Protein AF-A0A966YY02-F1 (afdb_monomer)

Foldseek 3Di:
DDWAFDDKDADDVRPDIDTDTDDDDQDPDPVSHNYPPPDDPDPDD

Secondary structure (DSSP, 8-state):
-EEEEEEEEE-SSSS-EEEEEEEESS-SSTTS-SSS--S-S----

Radius of gyration: 14.04 Å; Cα contacts (8 Å, |Δi|>4): 60; chains: 1; bounding box: 38×16×30 Å

Sequence (45 aa):
DHQSVREAYYDCDGDTLLFKVVQHGGGACHTGERTCFYRSLGEAG

Solvent-accessible surface area (backbone atoms only — not comparable to full-atom values): 3079 Å² total; per-residue (Å²): 108,55,72,47,79,77,47,78,48,65,53,95,88,61,88,47,79,49,74,45,60,50,80,39,73,71,31,76,22,94,86,61,38,63,45,78,77,76,71,75,98,72,91,66,134

pLDDT: mean 93.02, std 11.69, range [44.91, 98.75]

Structure (mmCIF, N/CA/C/O backbone):
data_AF-A0A966YY02-F1
#
_entry.id   AF-A0A966YY02-F1
#
loop_
_atom_site.group_PDB
_atom_site.id
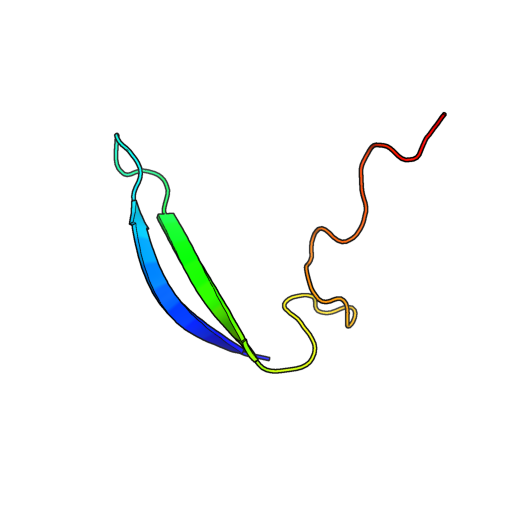_atom_site.type_symbol
_atom_site.label_atom_id
_atom_site.label_alt_id
_atom_site.label_comp_id
_atom_site.label_asym_id
_atom_site.label_entity_id
_atom_site.label_seq_id
_atom_site.pdbx_PDB_ins_code
_atom_site.Cartn_x
_atom_site.Cartn_y
_atom_site.Cartn_z
_atom_site.occupancy
_atom_site.B_iso_or_equiv
_atom_site.auth_seq_id
_atom_site.auth_comp_id
_atom_site.auth_asym_id
_atom_site.auth_atom_id
_atom_site.pdbx_PDB_model_num
ATOM 1 N N . ASP A 1 1 ? -0.338 -0.420 -15.204 1.00 84.94 1 ASP A N 1
ATOM 2 C CA . ASP A 1 1 ? -0.302 -1.391 -14.085 1.00 84.94 1 ASP A CA 1
ATOM 3 C C . ASP A 1 1 ? -1.639 -1.420 -13.352 1.00 84.94 1 ASP A C 1
ATOM 5 O O . ASP A 1 1 ? -2.365 -0.436 -13.424 1.00 84.94 1 ASP A O 1
ATOM 9 N N . HIS A 1 2 ? -1.998 -2.534 -12.704 1.00 96.00 2 HIS A N 1
ATOM 10 C CA . HIS A 1 2 ? -3.211 -2.642 -11.873 1.00 96.00 2 HIS A CA 1
ATOM 11 C C . HIS A 1 2 ? -3.012 -3.631 -10.716 1.00 96.00 2 HIS A C 1
ATOM 13 O O . HIS A 1 2 ? -2.086 -4.444 -10.730 1.00 96.00 2 HIS A O 1
ATOM 19 N N . GLN A 1 3 ? -3.896 -3.571 -9.722 1.00 98.31 3 GLN A N 1
ATOM 20 C CA . GLN A 1 3 ? -3.856 -4.425 -8.537 1.00 98.31 3 GLN A CA 1
ATOM 21 C C . GLN A 1 3 ? -5.148 -5.227 -8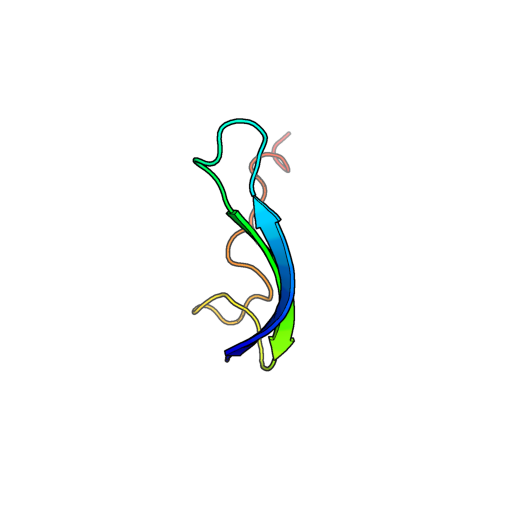.414 1.00 98.31 3 GLN A C 1
ATOM 23 O O . G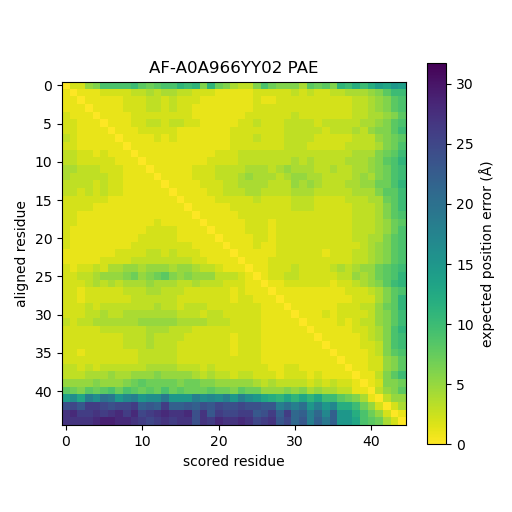LN A 1 3 ? -6.235 -4.658 -8.378 1.00 98.31 3 GLN A O 1
ATOM 28 N N . SER A 1 4 ? -5.017 -6.549 -8.326 1.00 98.50 4 SER A N 1
ATOM 29 C CA . SER A 1 4 ? -6.136 -7.451 -8.055 1.00 98.50 4 SER A CA 1
ATOM 30 C C . SER A 1 4 ? -6.180 -7.753 -6.562 1.00 98.50 4 SER A C 1
ATOM 32 O O . SER A 1 4 ? -5.249 -8.362 -6.026 1.00 98.50 4 SER A O 1
ATOM 34 N N . VAL A 1 5 ? -7.247 -7.328 -5.886 1.00 98.38 5 VAL A N 1
ATOM 35 C CA . VAL A 1 5 ? -7.427 -7.553 -4.445 1.00 98.38 5 VAL A CA 1
ATOM 36 C C . VAL A 1 5 ? -7.638 -9.041 -4.171 1.00 98.38 5 VAL A C 1
ATOM 38 O O . VAL A 1 5 ? -8.427 -9.702 -4.843 1.00 98.38 5 VAL A O 1
ATOM 41 N N . ARG A 1 6 ? -6.908 -9.574 -3.189 1.00 98.56 6 ARG A N 1
ATOM 42 C CA . ARG A 1 6 ? -7.057 -10.953 -2.701 1.00 98.56 6 ARG A CA 1
ATOM 43 C C . ARG A 1 6 ? -7.748 -10.994 -1.354 1.00 98.56 6 ARG A C 1
ATOM 45 O O . ARG A 1 6 ? -8.650 -11.797 -1.162 1.00 98.56 6 ARG A O 1
ATOM 52 N N . GLU A 1 7 ? -7.322 -10.120 -0.453 1.00 98.69 7 GLU A N 1
ATOM 53 C CA . GLU A 1 7 ? -7.870 -9.998 0.891 1.00 98.69 7 GLU A CA 1
ATOM 54 C C . GLU A 1 7 ? -7.906 -8.515 1.271 1.00 98.69 7 GLU A C 1
ATOM 56 O O . GLU A 1 7 ? -7.061 -7.728 0.829 1.00 98.69 7 GLU A O 1
ATOM 61 N N . ALA A 1 8 ? -8.875 -8.150 2.101 1.00 98.50 8 ALA A N 1
ATOM 62 C CA . ALA A 1 8 ? -9.018 -6.818 2.662 1.00 98.50 8 ALA A CA 1
ATOM 63 C C . ALA A 1 8 ? -9.249 -6.943 4.167 1.00 98.50 8 ALA A C 1
ATOM 65 O O . ALA A 1 8 ? -10.035 -7.782 4.608 1.00 98.50 8 ALA A O 1
ATOM 66 N N . TYR A 1 9 ? -8.564 -6.104 4.932 1.00 98.75 9 TYR A N 1
ATOM 67 C CA . TYR A 1 9 ? -8.698 -5.995 6.377 1.00 98.75 9 TYR A CA 1
ATOM 68 C C . TYR A 1 9 ? -8.899 -4.527 6.746 1.00 98.75 9 TYR A C 1
ATOM 70 O O . TYR A 1 9 ? -8.473 -3.636 6.009 1.00 98.75 9 TYR A O 1
ATOM 78 N N . TYR A 1 10 ? -9.510 -4.303 7.899 1.00 98.56 10 TYR A N 1
ATOM 79 C CA . TYR A 1 10 ? -9.535 -3.024 8.599 1.00 98.56 10 TYR A CA 1
ATOM 80 C C . TYR A 1 10 ? -8.912 -3.229 9.989 1.00 98.56 10 TYR A C 1
ATOM 82 O O . TYR A 1 10 ? -8.789 -4.375 10.438 1.00 98.56 10 TYR A O 1
ATOM 90 N N . ASP A 1 11 ? -8.453 -2.164 10.634 1.00 98.44 11 ASP A N 1
ATOM 91 C CA . ASP A 1 11 ? -7.830 -2.224 11.958 1.00 98.44 11 ASP A CA 1
ATOM 92 C C . ASP A 1 11 ? -8.847 -2.180 13.116 1.00 98.44 11 ASP A C 1
ATOM 94 O O . ASP A 1 11 ? -10.040 -2.410 12.923 1.00 98.44 11 ASP A O 1
ATOM 98 N N . CYS A 1 12 ? -8.376 -2.028 14.359 1.00 98.50 12 CYS A N 1
ATOM 99 C CA . CYS A 1 12 ? -9.209 -2.258 15.543 1.00 98.50 12 CYS A CA 1
ATOM 100 C C . CYS A 1 12 ? -10.257 -1.166 15.794 1.00 98.50 12 CYS A C 1
ATOM 102 O O . CYS A 1 12 ? -11.321 -1.476 16.333 1.00 98.50 12 CYS A O 1
ATOM 104 N N . ASP A 1 13 ? -9.974 0.076 15.413 1.00 98.44 13 ASP A N 1
ATOM 105 C CA . ASP A 1 13 ? -10.882 1.221 15.495 1.00 98.44 13 ASP A CA 1
ATOM 106 C C . ASP A 1 13 ? -11.453 1.632 14.128 1.00 98.44 13 ASP A C 1
ATOM 108 O O . ASP A 1 13 ? -12.423 2.391 14.078 1.00 98.44 13 ASP A O 1
ATOM 112 N N . GLY A 1 14 ? -10.966 1.033 13.037 1.00 98.31 14 GLY A N 1
ATOM 113 C CA . GLY A 1 14 ? -11.586 1.08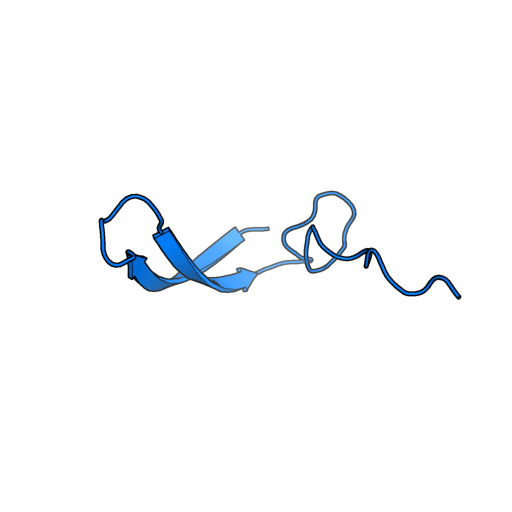8 11.718 1.00 98.31 14 GLY A CA 1
ATOM 114 C C . GLY A 1 14 ? -11.218 2.330 10.916 1.00 98.31 14 GLY A C 1
ATOM 115 O O . GLY A 1 14 ? -11.974 2.705 10.014 1.00 98.31 14 GLY A O 1
ATOM 116 N N . ASP A 1 15 ? -10.091 2.970 11.229 1.00 98.44 15 ASP A N 1
ATOM 117 C CA . ASP A 1 15 ? -9.600 4.139 10.501 1.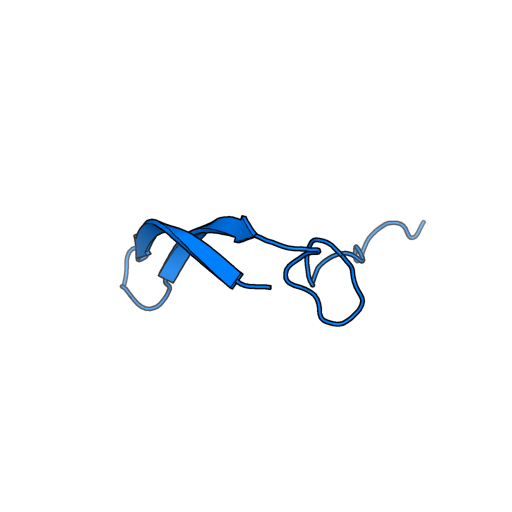00 98.44 15 ASP A CA 1
ATOM 118 C C . ASP A 1 15 ? -8.579 3.791 9.403 1.00 98.44 15 ASP A C 1
ATOM 120 O O . ASP A 1 15 ? -8.305 4.615 8.524 1.00 98.44 15 ASP A O 1
ATOM 124 N N . THR A 1 16 ? -8.092 2.544 9.384 1.00 98.44 16 THR A N 1
ATOM 125 C CA . THR A 1 16 ? -7.079 2.081 8.436 1.00 98.44 16 THR A CA 1
ATOM 126 C C . THR A 1 16 ? -7.509 0.812 7.703 1.00 98.44 16 THR A C 1
ATOM 128 O O . THR A 1 16 ? -8.026 -0.141 8.283 1.00 98.44 16 THR A O 1
ATOM 131 N N . LEU A 1 17 ? -7.233 0.765 6.393 1.00 98.56 17 LEU A N 1
ATOM 132 C CA . LEU A 1 17 ? -7.435 -0.413 5.545 1.00 98.56 17 LEU A CA 1
ATOM 133 C C . LEU A 1 17 ? -6.102 -1.031 5.116 1.00 98.56 17 LEU A C 1
ATOM 135 O O . LEU A 1 17 ? -5.193 -0.332 4.669 1.00 98.56 17 LEU A O 1
ATOM 139 N N . LEU A 1 18 ? -6.026 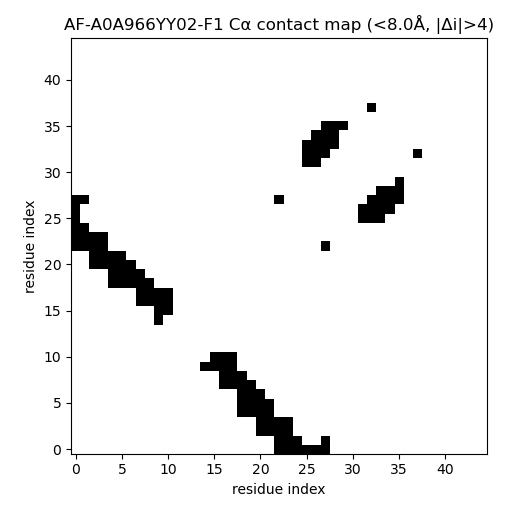-2.363 5.148 1.00 98.56 18 LEU A N 1
ATOM 140 C CA . LEU A 1 18 ? -4.931 -3.142 4.574 1.00 98.56 18 LEU A CA 1
ATOM 141 C C . LEU A 1 18 ? -5.458 -4.031 3.447 1.00 98.56 18 LEU A C 1
ATOM 143 O O . LEU A 1 18 ? -6.195 -4.989 3.682 1.00 98.56 18 LEU A O 1
ATOM 147 N N . PHE A 1 19 ? -5.010 -3.765 2.222 1.00 98.62 19 PHE A N 1
ATOM 148 C CA . PHE A 1 19 ? -5.272 -4.629 1.075 1.00 98.62 19 PHE A CA 1
ATOM 149 C C . PHE A 1 19 ? -4.065 -5.508 0.777 1.00 98.62 19 PHE A C 1
ATOM 151 O O . PHE A 1 19 ? -2.971 -5.018 0.492 1.00 98.62 19 PHE A O 1
ATOM 158 N N . LYS A 1 20 ? -4.279 -6.824 0.758 1.00 98.62 20 LYS A N 1
ATOM 159 C CA . LYS A 1 20 ? -3.334 -7.752 0.138 1.00 98.62 20 LYS A CA 1
ATOM 160 C C . LYS A 1 20 ? -3.724 -7.930 -1.319 1.00 98.62 20 LYS A C 1
ATOM 162 O O . LYS A 1 20 ? -4.850 -8.322 -1.635 1.00 98.62 20 LYS A O 1
ATOM 167 N N . VAL A 1 21 ? -2.784 -7.651 -2.212 1.00 98.38 21 VAL A N 1
ATOM 168 C CA . VAL A 1 21 ? -3.034 -7.603 -3.655 1.00 98.38 21 VAL A CA 1
ATOM 169 C C . VAL A 1 21 ? -2.043 -8.464 -4.421 1.00 98.38 21 VAL A C 1
ATOM 171 O O . VAL A 1 21 ? -0.892 -8.638 -4.018 1.00 98.38 21 VAL A O 1
ATOM 174 N N . VAL A 1 22 ? -2.473 -8.949 -5.582 1.00 98.06 22 VAL A N 1
ATOM 175 C CA . VAL A 1 22 ? -1.550 -9.350 -6.644 1.00 98.06 22 VAL A CA 1
ATOM 176 C C . VAL A 1 22 ? -1.327 -8.134 -7.535 1.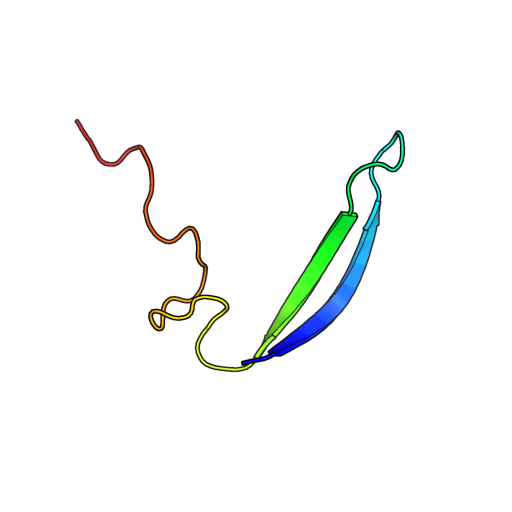00 98.06 22 VAL A C 1
ATOM 178 O O . VAL A 1 22 ? -2.267 -7.610 -8.132 1.00 98.06 22 VAL A O 1
ATOM 181 N N . GLN A 1 23 ? -0.080 -7.672 -7.604 1.00 97.75 23 GLN A N 1
ATOM 182 C CA . GLN A 1 23 ? 0.315 -6.609 -8.526 1.00 97.75 23 GLN A CA 1
ATOM 183 C C . GLN A 1 23 ? 0.503 -7.194 -9.922 1.00 97.75 23 GLN A C 1
ATOM 185 O O . GLN A 1 23 ? 1.260 -8.149 -10.098 1.00 97.75 23 GLN A O 1
ATOM 190 N N . HIS A 1 24 ? -0.122 -6.562 -10.907 1.00 96.69 24 HIS A N 1
ATOM 191 C CA . HIS A 1 24 ? 0.072 -6.863 -12.315 1.00 96.69 24 HIS A CA 1
ATOM 192 C C . HIS A 1 24 ? 0.812 -5.717 -13.010 1.00 96.69 24 HIS A C 1
ATOM 194 O O . HIS A 1 24 ? 0.586 -4.540 -12.704 1.00 96.69 24 HIS A O 1
ATOM 200 N N . GLY A 1 25 ? 1.666 -6.076 -13.968 1.00 95.19 25 GLY A N 1
ATOM 201 C CA . GLY A 1 25 ? 2.529 -5.144 -14.692 1.00 95.19 25 GLY A CA 1
ATOM 202 C C . GLY A 1 25 ? 3.882 -4.917 -14.008 1.00 95.19 25 GLY A C 1
ATOM 203 O O . GLY A 1 25 ? 4.330 -5.768 -13.240 1.00 95.19 25 GLY A O 1
ATOM 204 N N . GLY A 1 26 ? 4.548 -3.803 -14.319 1.00 93.62 26 GLY A N 1
ATOM 205 C CA . GLY A 1 26 ? 5.944 -3.550 -13.922 1.00 93.62 26 GLY A CA 1
ATOM 206 C C . GLY A 1 26 ? 6.135 -3.274 -12.427 1.00 93.62 26 GLY A C 1
ATOM 207 O O . GLY A 1 26 ? 7.197 -3.527 -11.866 1.00 93.62 26 GLY A O 1
ATOM 208 N N . GLY A 1 27 ? 5.090 -2.808 -11.750 1.00 96.06 27 GLY A N 1
ATOM 209 C CA . GLY A 1 27 ? 5.148 -2.415 -10.351 1.00 96.06 27 GLY A CA 1
ATOM 210 C C . GLY A 1 27 ? 4.032 -1.444 -10.008 1.00 96.06 27 GLY A C 1
ATOM 211 O O . GLY A 1 27 ? 3.202 -1.114 -10.851 1.00 96.06 27 GLY A O 1
ATOM 212 N N . ALA A 1 28 ? 3.998 -1.005 -8.753 1.00 96.75 28 ALA A N 1
ATOM 213 C CA . ALA A 1 28 ? 3.098 0.069 -8.339 1.00 96.75 28 ALA A CA 1
ATOM 214 C C . ALA A 1 28 ? 3.688 1.465 -8.613 1.00 96.75 28 ALA A C 1
ATOM 216 O O . ALA A 1 28 ? 2.947 2.445 -8.630 1.00 96.75 28 ALA A O 1
ATOM 217 N N . CYS A 1 29 ? 5.010 1.578 -8.791 1.00 97.12 29 CYS A N 1
ATOM 218 C CA . CYS A 1 29 ? 5.675 2.870 -8.888 1.00 97.12 29 CYS A CA 1
ATOM 219 C C . CYS A 1 29 ? 5.722 3.391 -10.326 1.00 97.12 29 CYS A C 1
ATOM 221 O O . CYS A 1 29 ? 6.090 2.679 -11.257 1.00 97.12 29 CYS A O 1
ATOM 223 N N . HIS A 1 30 ? 5.457 4.685 -10.490 1.00 94.94 30 HIS A N 1
ATOM 224 C CA . HIS A 1 30 ? 5.513 5.361 -11.786 1.00 94.94 30 HIS A CA 1
ATOM 225 C C . HIS A 1 30 ? 6.940 5.498 -12.356 1.00 94.94 30 HIS A C 1
ATOM 227 O O . HIS A 1 30 ? 7.096 5.910 -13.502 1.00 94.94 30 HIS A O 1
ATOM 233 N N . THR A 1 31 ? 7.984 5.186 -11.576 1.00 95.56 31 THR A N 1
ATOM 234 C CA . THR A 1 31 ? 9.386 5.186 -12.036 1.00 95.56 31 THR A CA 1
ATOM 235 C C . THR A 1 31 ? 9.832 3.843 -12.620 1.00 95.56 31 THR A C 1
ATOM 237 O O . THR A 1 31 ? 10.976 3.731 -13.045 1.00 95.56 31 THR A O 1
ATOM 240 N N . GLY A 1 32 ? 8.959 2.828 -12.634 1.00 94.69 32 GLY A N 1
ATOM 241 C CA . GLY A 1 32 ? 9.272 1.468 -13.092 1.00 94.69 32 GLY A CA 1
ATOM 242 C C . GLY A 1 32 ? 9.663 0.495 -11.975 1.00 94.69 32 GLY A C 1
ATOM 243 O O . GLY A 1 32 ? 9.824 -0.694 -12.230 1.00 94.69 32 GLY A O 1
ATOM 244 N N . GLU A 1 33 ? 9.769 0.974 -10.735 1.00 96.31 33 GLU A N 1
ATOM 245 C CA . GLU A 1 33 ? 10.100 0.148 -9.573 1.00 96.31 33 GLU A CA 1
ATOM 246 C C . GLU A 1 33 ? 8.893 -0.653 -9.058 1.00 96.31 33 GLU A C 1
ATOM 248 O O . GLU A 1 33 ? 7.734 -0.224 -9.125 1.00 96.31 33 GLU A O 1
ATOM 253 N N . ARG A 1 34 ? 9.160 -1.823 -8.460 1.00 94.81 34 ARG A N 1
ATOM 254 C CA . ARG A 1 34 ? 8.116 -2.743 -7.965 1.00 94.81 34 ARG A CA 1
ATOM 255 C C . ARG A 1 34 ? 7.196 -2.095 -6.919 1.00 94.81 34 ARG A C 1
ATOM 257 O O . ARG A 1 34 ? 5.994 -2.377 -6.912 1.00 94.81 34 ARG A O 1
ATOM 264 N N . THR A 1 35 ? 7.763 -1.268 -6.042 1.00 95.75 35 THR A N 1
ATOM 265 C CA . THR A 1 35 ? 7.114 -0.550 -4.930 1.00 95.75 35 THR A CA 1
ATOM 266 C C . THR A 1 35 ? 7.534 0.917 -4.955 1.00 95.75 35 THR A C 1
ATOM 268 O O . THR A 1 35 ? 8.652 1.215 -5.358 1.00 95.75 35 THR A O 1
ATOM 271 N N . CYS A 1 36 ? 6.677 1.838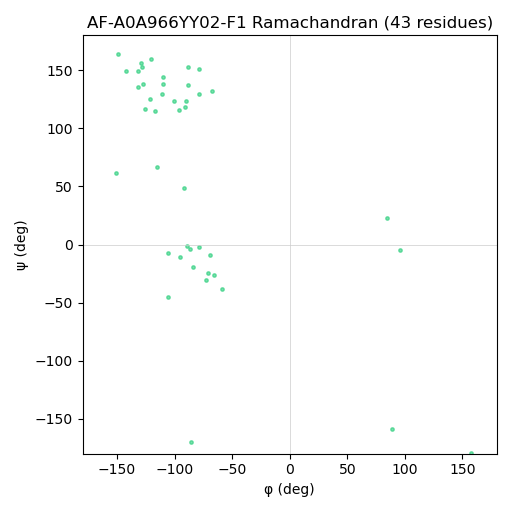 -4.503 1.00 96.69 36 CYS A N 1
ATOM 272 C CA . CYS A 1 36 ? 7.065 3.244 -4.323 1.00 96.69 36 CYS A CA 1
ATOM 273 C C . CYS A 1 36 ? 8.123 3.420 -3.222 1.00 96.69 36 CYS A C 1
ATOM 275 O O . CYS A 1 36 ? 8.915 4.356 -3.268 1.00 96.69 36 CYS A O 1
ATOM 277 N N . PHE A 1 37 ? 8.168 2.499 -2.258 1.0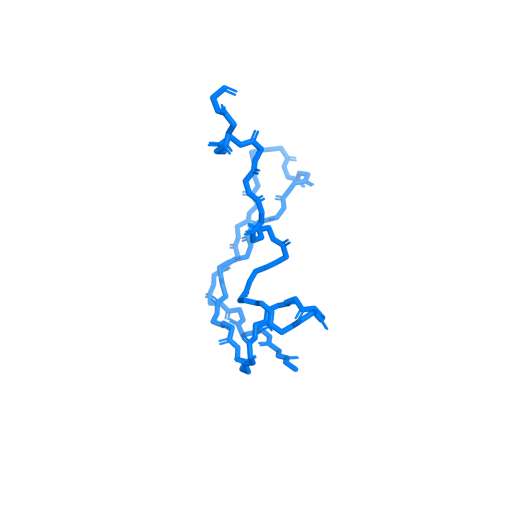0 95.44 37 PHE A N 1
ATOM 278 C CA . PHE A 1 37 ? 9.103 2.509 -1.132 1.00 95.44 37 PHE A CA 1
ATOM 279 C C . PHE A 1 37 ? 10.383 1.719 -1.457 1.00 95.44 37 PHE A C 1
ATOM 281 O O . PHE A 1 37 ? 10.784 0.837 -0.706 1.00 95.44 37 PHE A O 1
ATOM 288 N N . TYR A 1 38 ? 10.996 1.980 -2.615 1.00 94.94 38 TYR A N 1
ATOM 289 C CA . TYR A 1 38 ? 12.192 1.262 -3.093 1.00 94.94 38 TYR A CA 1
ATOM 290 C C . TYR A 1 38 ? 13.519 1.844 -2.573 1.00 94.94 38 TYR A C 1
ATOM 292 O O . TYR A 1 38 ? 14.584 1.297 -2.841 1.00 94.94 38 TYR A O 1
ATOM 300 N N . ARG A 1 39 ? 13.469 2.954 -1.829 1.00 93.31 39 ARG A N 1
ATOM 301 C CA . ARG A 1 39 ? 14.621 3.553 -1.142 1.00 93.31 39 ARG A CA 1
ATOM 302 C C . ARG A 1 39 ? 14.439 3.378 0.360 1.00 93.31 39 ARG A C 1
ATOM 304 O O . ARG A 1 39 ? 13.380 3.715 0.886 1.00 93.31 39 ARG A O 1
ATOM 311 N N . SER A 1 40 ? 15.456 2.859 1.039 1.00 90.81 40 SER A N 1
ATOM 312 C CA . SER A 1 40 ? 15.476 2.752 2.497 1.00 90.81 40 SER A CA 1
ATOM 313 C C . SER A 1 40 ? 16.043 4.033 3.117 1.00 90.81 40 SER A C 1
ATOM 315 O O . SER A 1 40 ? 16.844 4.738 2.506 1.00 90.81 40 SER A O 1
ATOM 317 N N . LEU A 1 41 ? 15.641 4.333 4.354 1.00 86.94 41 LEU A N 1
ATOM 318 C CA . LEU A 1 41 ? 16.242 5.414 5.147 1.00 86.94 41 LEU A CA 1
ATOM 319 C C . LEU A 1 41 ? 17.587 5.009 5.782 1.00 86.94 41 LEU A C 1
ATOM 321 O O . LEU A 1 41 ? 18.209 5.828 6.448 1.00 86.94 41 LEU A O 1
ATOM 325 N N . GLY A 1 42 ? 18.029 3.760 5.602 1.00 71.69 42 GLY A N 1
ATOM 326 C CA . GLY A 1 42 ? 19.140 3.177 6.352 1.00 71.69 42 GLY A CA 1
ATOM 327 C C . GLY A 1 42 ? 19.897 2.103 5.580 1.00 71.69 42 GLY A C 1
ATOM 328 O O . GLY A 1 42 ? 19.955 0.962 6.016 1.00 71.69 42 GLY A O 1
ATOM 329 N N . GLU A 1 43 ? 20.485 2.486 4.451 1.00 62.12 43 GLU A N 1
ATOM 330 C CA . GLU A 1 43 ? 21.878 2.127 4.149 1.00 62.12 43 GLU A CA 1
ATOM 331 C C . GLU A 1 43 ? 22.686 3.429 4.109 1.00 62.12 43 GLU A C 1
ATOM 333 O O . GLU A 1 43 ? 23.130 3.907 3.070 1.00 62.12 43 GLU A O 1
ATOM 338 N N . ALA A 1 44 ? 22.797 4.049 5.278 1.00 53.38 44 ALA A N 1
ATOM 339 C CA . ALA A 1 44 ? 23.806 5.047 5.570 1.00 53.38 44 ALA A CA 1
ATOM 340 C C . ALA A 1 44 ? 24.518 4.555 6.830 1.00 53.38 44 ALA A C 1
ATOM 342 O O . ALA A 1 44 ? 23.877 4.363 7.866 1.00 53.38 44 ALA A O 1
ATOM 343 N N . GLY A 1 45 ? 25.811 4.259 6.688 1.00 44.91 45 GLY A N 1
ATOM 344 C CA . GLY A 1 45 ? 26.727 4.294 7.825 1.00 44.91 45 GLY A CA 1
ATOM 345 C C . GLY A 1 45 ? 26.885 5.716 8.346 1.00 44.91 45 GLY A C 1
ATOM 346 O O . GLY A 1 45 ? 26.562 6.664 7.592 1.00 44.91 45 GLY A O 1
#

Mean predicted aligned error: 4.26 Å

Nearest PDB structures (foldseek):
  8xt3-assembly1_Lp  TM=5.756E-01  e=7.035E+00  Homo sapiens
  7odt-assembly1_a  TM=4.201E-01  e=8.087E+00  Homo sapiens
  6gaw-assembly1_Bf  TM=4.523E-01  e=8.087E+00  Sus scrofa